Protein AF-A0A7Y0S115-F1 (afdb_monomer_lite)

Structure (mmCIF, N/CA/C/O backbone):
data_AF-A0A7Y0S115-F1
#
_entry.id   AF-A0A7Y0S115-F1
#
loop_
_atom_site.group_PDB
_atom_site.id
_atom_site.type_symbol
_atom_site.label_atom_id
_atom_site.label_alt_id
_atom_site.label_comp_id
_atom_site.label_asym_id
_atom_site.label_entity_id
_atom_site.label_seq_id
_atom_site.pdbx_PDB_ins_code
_atom_site.Cartn_x
_atom_site.Cartn_y
_atom_site.Cartn_z
_atom_site.occupancy
_atom_site.B_iso_or_equiv
_atom_site.auth_seq_id
_atom_site.auth_comp_id
_atom_site.auth_asym_id
_atom_site.auth_atom_id
_atom_site.pdbx_PDB_model_num
ATOM 1 N N . ASP A 1 1 ? -6.504 10.968 12.636 1.00 88.38 1 ASP A N 1
ATOM 2 C CA . ASP A 1 1 ? -7.377 11.442 11.554 1.00 88.38 1 ASP A CA 1
ATOM 3 C C . ASP A 1 1 ? -6.784 10.961 10.235 1.00 88.38 1 ASP A C 1
ATOM 5 O O . ASP A 1 1 ? -5.709 11.438 9.882 1.00 88.38 1 ASP A O 1
ATOM 9 N N . PRO A 1 2 ? -7.400 9.975 9.564 1.00 90.69 2 PRO A N 1
ATOM 10 C CA . PRO A 1 2 ? -6.887 9.422 8.310 1.00 90.69 2 PRO A CA 1
ATOM 11 C C . PRO A 1 2 ? -6.926 10.420 7.137 1.00 90.69 2 PRO A C 1
ATOM 13 O O . PRO A 1 2 ? -6.244 10.200 6.139 1.00 90.69 2 PRO A O 1
ATOM 16 N N . SER A 1 3 ? -7.661 11.534 7.249 1.00 93.19 3 SER A N 1
ATOM 17 C CA . SER A 1 3 ? -7.690 12.589 6.223 1.00 93.19 3 SER A CA 1
ATOM 18 C C . SER A 1 3 ? -6.441 13.486 6.239 1.00 93.19 3 SER A C 1
ATOM 20 O O . SER A 1 3 ? -6.111 14.130 5.242 1.00 93.19 3 SER A O 1
ATOM 22 N N . SER A 1 4 ? -5.699 13.507 7.352 1.00 96.44 4 SER A N 1
ATOM 23 C CA . SER A 1 4 ? -4.463 14.277 7.476 1.00 96.44 4 SER A CA 1
ATOM 24 C C . SER A 1 4 ? -3.279 13.501 6.904 1.00 96.44 4 SER A C 1
ATOM 26 O O . SER A 1 4 ? -2.777 12.560 7.523 1.00 96.44 4 SER A O 1
ATOM 28 N N . HIS A 1 5 ? -2.787 13.938 5.742 1.00 96.38 5 HIS A N 1
ATOM 29 C CA . HIS A 1 5 ? -1.662 13.287 5.072 1.00 96.38 5 HIS A CA 1
ATOM 30 C C . HIS A 1 5 ? -0.402 13.231 5.950 1.00 96.38 5 HIS A C 1
ATOM 32 O O . HIS A 1 5 ? 0.256 12.198 6.036 1.00 96.38 5 HIS A O 1
ATOM 38 N N . SER A 1 6 ? -0.093 14.311 6.675 1.00 97.69 6 SER A N 1
ATOM 39 C CA . SER A 1 6 ? 1.067 14.340 7.573 1.00 97.69 6 SER A CA 1
ATOM 40 C C . SER A 1 6 ? 0.903 13.388 8.757 1.00 97.69 6 SER A C 1
ATOM 42 O O . SER A 1 6 ? 1.865 12.746 9.172 1.00 97.69 6 SER A O 1
ATOM 44 N N . TYR A 1 7 ? -0.313 13.258 9.297 1.00 97.62 7 TYR A N 1
ATOM 45 C CA . TYR A 1 7 ? -0.590 12.282 10.343 1.00 97.62 7 TYR A CA 1
ATOM 46 C C . TYR A 1 7 ? -0.370 10.859 9.832 1.00 97.62 7 TYR A C 1
ATOM 48 O O . TYR A 1 7 ? 0.337 10.099 10.487 1.00 97.62 7 TYR A O 1
ATOM 56 N N . VAL A 1 8 ? -0.926 10.513 8.668 1.00 97.75 8 VAL A N 1
ATOM 57 C CA . VAL A 1 8 ? -0.774 9.174 8.084 1.00 97.75 8 VAL A CA 1
ATOM 58 C C . VAL A 1 8 ? 0.697 8.873 7.795 1.00 97.75 8 VAL A C 1
ATOM 60 O O . VAL A 1 8 ? 1.178 7.857 8.292 1.00 97.75 8 VAL A O 1
ATOM 63 N N . GLN A 1 9 ? 1.438 9.773 7.131 1.00 98.00 9 GLN A N 1
ATOM 64 C CA . GLN A 1 9 ? 2.882 9.599 6.895 1.00 98.00 9 GLN A CA 1
ATOM 65 C C . GLN A 1 9 ? 3.624 9.305 8.205 1.00 98.00 9 GLN A C 1
ATOM 67 O O . GLN A 1 9 ? 4.340 8.316 8.314 1.00 98.00 9 GLN A O 1
ATOM 72 N N . ASN A 1 10 ? 3.384 10.104 9.251 1.00 98.25 10 ASN A N 1
ATOM 73 C CA . ASN A 1 10 ? 4.033 9.918 10.550 1.00 98.25 10 ASN A CA 1
ATOM 74 C C . ASN A 1 10 ? 3.710 8.571 11.218 1.00 98.25 10 ASN A C 1
ATOM 76 O O . ASN A 1 10 ? 4.479 8.120 12.065 1.00 98.25 10 ASN A O 1
ATOM 80 N N . ILE A 1 11 ? 2.567 7.946 10.911 1.00 97.94 11 ILE A N 1
ATOM 81 C CA . ILE A 1 11 ? 2.247 6.592 11.382 1.00 97.94 11 ILE A CA 1
ATOM 82 C C . ILE A 1 11 ? 3.018 5.544 10.575 1.00 97.94 11 ILE A C 1
ATOM 84 O O . ILE A 1 11 ? 3.606 4.649 11.187 1.00 97.94 11 ILE A O 1
ATOM 88 N N . LEU A 1 12 ? 3.017 5.654 9.241 1.00 97.94 12 LEU A N 1
ATOM 89 C CA . LEU A 1 12 ? 3.682 4.695 8.349 1.00 97.94 12 LEU A CA 1
ATOM 90 C C . LEU A 1 12 ? 5.203 4.667 8.572 1.00 97.94 12 LEU A C 1
ATOM 92 O O . LEU A 1 12 ? 5.812 3.600 8.538 1.00 97.94 12 LEU A O 1
ATOM 96 N N . GLU A 1 13 ? 5.793 5.818 8.895 1.00 98.38 13 GLU A N 1
ATOM 97 C CA . GLU A 1 13 ? 7.232 5.996 9.139 1.00 98.38 13 GLU A CA 1
ATOM 98 C C . GLU A 1 13 ? 7.715 5.545 10.525 1.00 98.38 13 GLU A C 1
ATOM 100 O O . GLU A 1 13 ? 8.903 5.636 10.846 1.00 98.38 13 GLU A O 1
ATOM 105 N N . ARG A 1 14 ? 6.826 5.063 11.404 1.00 98.50 14 ARG A N 1
ATOM 106 C CA . ARG A 1 14 ? 7.257 4.602 12.732 1.00 98.50 14 ARG A CA 1
ATOM 107 C C . ARG A 1 14 ? 8.223 3.413 12.601 1.00 98.50 14 ARG A C 1
ATOM 109 O O . ARG A 1 14 ? 7.989 2.540 11.764 1.00 98.50 14 ARG A O 1
ATOM 116 N N . PRO A 1 15 ? 9.235 3.290 13.487 1.00 98.19 15 PRO A N 1
ATOM 117 C CA . PRO A 1 15 ? 10.267 2.259 13.359 1.00 98.19 15 PRO A CA 1
ATOM 118 C C . PRO A 1 15 ? 9.727 0.829 13.254 1.00 98.19 15 PRO A C 1
ATOM 120 O O . PRO A 1 15 ? 10.204 0.043 12.439 1.00 98.19 15 PRO A O 1
ATOM 123 N N . THR A 1 16 ? 8.720 0.478 14.061 1.00 97.88 16 THR A N 1
ATOM 124 C CA . THR A 1 16 ? 8.164 -0.881 14.062 1.00 97.88 16 THR A CA 1
ATOM 125 C C . THR A 1 16 ? 7.418 -1.200 12.761 1.00 97.88 16 THR A C 1
ATOM 127 O O . THR A 1 16 ? 7.811 -2.174 12.126 1.00 97.88 16 THR A O 1
ATOM 130 N N . PRO A 1 17 ? 6.422 -0.413 12.294 1.00 95.25 17 PRO A N 1
ATOM 131 C CA . PRO A 1 17 ? 5.828 -0.625 10.973 1.00 95.25 17 PRO A CA 1
ATOM 132 C C . PRO A 1 17 ? 6.857 -0.665 9.835 1.00 95.25 17 PRO A C 1
ATOM 134 O O . PRO A 1 17 ? 6.872 -1.641 9.088 1.00 95.25 17 PRO A O 1
ATOM 137 N N . LYS A 1 18 ? 7.760 0.325 9.754 1.00 97.06 18 LYS A N 1
ATOM 138 C CA . LYS A 1 18 ? 8.737 0.448 8.657 1.00 97.06 18 LYS A CA 1
ATOM 139 C C . LYS A 1 18 ? 9.692 -0.746 8.544 1.00 97.06 18 LYS A C 1
ATOM 141 O O . LYS A 1 18 ? 10.089 -1.108 7.449 1.00 97.06 18 LYS A O 1
ATOM 146 N N . SER A 1 19 ? 10.039 -1.388 9.662 1.00 97.31 19 SER A N 1
ATOM 147 C CA . SER A 1 19 ? 10.931 -2.564 9.673 1.00 97.31 19 SER A CA 1
ATOM 148 C C . SER A 1 19 ? 10.214 -3.916 9.586 1.00 97.31 19 SER A C 1
ATOM 150 O O . SER A 1 19 ? 10.872 -4.941 9.418 1.00 97.31 19 SER A O 1
ATOM 152 N N . SER A 1 20 ? 8.884 -3.946 9.717 1.00 98.00 20 SER A N 1
ATOM 153 C CA . SER A 1 20 ? 8.113 -5.201 9.764 1.00 98.00 20 SER A CA 1
ATOM 154 C C . SER A 1 20 ? 7.611 -5.666 8.397 1.00 98.00 20 SER A C 1
ATOM 156 O O . SER A 1 20 ? 7.245 -6.831 8.246 1.00 98.00 20 SER A O 1
ATOM 158 N N . PHE A 1 21 ? 7.566 -4.770 7.413 1.00 97.94 21 PHE A N 1
ATOM 159 C CA . PHE A 1 21 ? 7.026 -5.025 6.080 1.00 97.94 21 PHE A CA 1
ATOM 160 C C . PHE A 1 21 ? 7.977 -4.489 5.012 1.00 97.94 21 PHE A C 1
ATOM 162 O O . PHE A 1 21 ? 8.801 -3.629 5.299 1.00 97.94 21 PHE A O 1
ATOM 169 N N . LEU A 1 22 ? 7.844 -4.988 3.780 1.00 97.31 22 LEU A N 1
ATOM 170 C CA . LEU A 1 22 ? 8.603 -4.464 2.638 1.00 97.31 22 LEU A CA 1
ATOM 171 C C . LEU A 1 22 ? 8.269 -2.989 2.368 1.00 97.31 22 LEU A C 1
ATOM 173 O O . LEU A 1 22 ? 9.170 -2.199 2.134 1.00 97.31 22 LEU A O 1
ATOM 177 N N . ALA A 1 23 ? 6.980 -2.651 2.419 1.00 97.94 23 ALA A N 1
ATOM 178 C CA . ALA A 1 23 ? 6.441 -1.301 2.315 1.00 97.94 23 ALA A CA 1
ATOM 179 C C . ALA A 1 23 ? 5.033 -1.278 2.929 1.00 97.94 23 ALA A C 1
ATOM 181 O O . ALA A 1 23 ? 4.372 -2.318 3.046 1.00 97.94 23 ALA A O 1
ATOM 182 N N . ILE A 1 24 ? 4.555 -0.095 3.301 1.00 98.25 24 ILE A N 1
ATOM 183 C CA . ILE A 1 24 ? 3.193 0.163 3.763 1.00 98.25 24 ILE A CA 1
ATOM 184 C C . ILE A 1 24 ? 2.673 1.382 3.015 1.00 98.25 24 ILE A C 1
ATOM 186 O O . ILE A 1 24 ? 3.341 2.406 2.965 1.00 98.25 24 ILE A O 1
ATOM 190 N N . GLY A 1 25 ? 1.459 1.281 2.475 1.00 97.88 25 GLY A N 1
ATOM 191 C CA . GLY A 1 25 ? 0.804 2.373 1.768 1.00 97.88 25 GLY A CA 1
ATOM 192 C C . GLY A 1 25 ? -0.636 2.589 2.216 1.00 97.88 25 GLY A C 1
ATOM 193 O O . GLY A 1 25 ? -1.310 1.675 2.691 1.00 97.88 25 GLY A O 1
ATOM 194 N N . PHE A 1 26 ? -1.116 3.810 2.026 1.00 98.31 26 PHE A N 1
ATOM 195 C CA . PHE A 1 26 ? -2.488 4.239 2.234 1.00 98.31 26 PHE A CA 1
ATOM 196 C C . PHE A 1 26 ? -2.982 4.919 0.957 1.00 98.31 26 PHE A C 1
ATOM 198 O O . PHE A 1 26 ? -2.466 5.966 0.574 1.00 98.31 26 PHE A O 1
ATOM 205 N N . GLY A 1 27 ? -3.984 4.333 0.300 1.00 98.06 27 GLY A N 1
ATOM 206 C CA . GLY A 1 27 ? -4.636 4.926 -0.869 1.00 98.06 27 GLY A CA 1
ATOM 207 C C . GLY A 1 27 ? -5.916 5.670 -0.495 1.00 98.06 27 GLY A C 1
ATOM 208 O O . GLY A 1 27 ? -6.737 5.150 0.259 1.00 98.06 27 GLY A O 1
ATOM 209 N N . TYR A 1 28 ? -6.123 6.851 -1.070 1.00 97.56 28 TYR A N 1
ATOM 210 C CA . TYR A 1 28 ? -7.341 7.640 -0.903 1.00 97.56 28 TYR A CA 1
ATOM 211 C C . TYR A 1 28 ? -8.325 7.372 -2.046 1.00 97.56 28 TYR A C 1
ATOM 213 O O . TYR A 1 28 ? -8.031 7.606 -3.218 1.00 97.56 28 TYR A O 1
ATOM 221 N N . GLU A 1 29 ? -9.537 6.927 -1.709 1.00 96.81 29 GLU A N 1
ATOM 222 C CA . GLU A 1 29 ? -10.612 6.682 -2.683 1.00 96.81 29 GLU A CA 1
ATOM 223 C C . GLU A 1 29 ? -10.981 7.948 -3.479 1.00 96.81 29 GLU A C 1
ATOM 225 O O . GLU A 1 29 ? -11.192 7.893 -4.693 1.00 96.81 29 GLU A O 1
ATOM 230 N N . SER A 1 30 ? -11.043 9.092 -2.791 1.00 95.75 30 SER A N 1
ATOM 231 C CA . SER A 1 30 ? -11.594 10.348 -3.311 1.00 95.75 30 SER A CA 1
ATOM 232 C C . SER A 1 30 ? -10.811 10.920 -4.491 1.00 95.75 30 SER A C 1
ATOM 234 O O . SER A 1 30 ? -11.407 11.475 -5.411 1.00 95.75 30 SER A O 1
ATOM 236 N N . ASN A 1 31 ? -9.486 10.789 -4.475 1.00 95.19 31 ASN A N 1
ATOM 237 C CA . ASN A 1 31 ? -8.599 11.429 -5.446 1.00 95.19 31 ASN A CA 1
ATOM 238 C C . ASN A 1 31 ? -7.513 10.497 -6.006 1.00 95.19 31 ASN A C 1
ATOM 240 O O . ASN A 1 31 ? -6.768 10.923 -6.881 1.00 95.19 31 ASN A O 1
ATOM 244 N N . GLY A 1 32 ? -7.420 9.248 -5.539 1.00 96.31 32 GLY A N 1
ATOM 245 C CA . GLY A 1 32 ? -6.368 8.322 -5.959 1.00 96.31 32 GLY A CA 1
ATOM 246 C C . GLY A 1 32 ? -4.977 8.689 -5.435 1.00 96.31 32 GLY A C 1
ATOM 247 O O . GLY A 1 32 ? -3.993 8.140 -5.913 1.00 96.31 32 GLY A O 1
ATOM 248 N N . PHE A 1 33 ? -4.865 9.600 -4.465 1.00 96.44 33 PHE A N 1
ATOM 249 C CA . PHE A 1 33 ? -3.584 9.904 -3.835 1.00 96.44 33 PHE A CA 1
ATOM 250 C C . PHE A 1 33 ? -3.099 8.714 -3.000 1.00 96.44 33 PHE A C 1
ATOM 252 O O . PHE A 1 33 ? -3.911 7.952 -2.463 1.00 96.44 33 PHE A O 1
ATOM 259 N N . VAL A 1 34 ? -1.783 8.559 -2.866 1.00 97.81 34 VAL A N 1
ATOM 260 C CA . VAL A 1 34 ? -1.169 7.525 -2.031 1.00 97.81 34 VAL A CA 1
ATOM 261 C C . VAL A 1 34 ? -0.115 8.138 -1.118 1.00 97.81 34 VAL A C 1
ATOM 263 O O . VAL A 1 34 ? 0.652 8.999 -1.533 1.00 97.81 34 VAL A O 1
ATOM 266 N N . ILE A 1 35 ? -0.106 7.690 0.133 1.00 97.88 35 ILE A N 1
ATOM 267 C CA . ILE A 1 35 ? 0.970 7.916 1.102 1.00 97.88 35 ILE A CA 1
ATOM 268 C C . ILE A 1 35 ? 1.621 6.568 1.338 1.00 97.88 35 ILE A C 1
ATOM 270 O O . ILE A 1 35 ? 0.908 5.578 1.494 1.00 97.88 35 ILE A O 1
ATOM 274 N N . GLU A 1 36 ? 2.938 6.509 1.373 1.00 97.81 36 GLU A N 1
ATOM 275 C CA . GLU A 1 36 ? 3.685 5.263 1.483 1.00 97.81 36 GLU A CA 1
ATOM 276 C C . GLU A 1 36 ? 4.997 5.484 2.266 1.00 97.81 36 GLU A C 1
ATOM 278 O O . GLU A 1 36 ? 5.190 6.571 2.815 1.00 97.81 36 GLU A O 1
ATOM 283 N N . ASN A 1 37 ? 5.813 4.442 2.455 1.00 97.69 37 ASN A N 1
ATOM 284 C CA . ASN A 1 37 ? 7.033 4.503 3.277 1.00 97.69 37 ASN A CA 1
ATOM 285 C C . ASN A 1 37 ? 8.241 3.738 2.692 1.00 97.69 37 ASN A C 1
ATOM 287 O O . ASN A 1 37 ? 9.160 3.383 3.439 1.00 97.69 37 ASN A O 1
ATOM 291 N N . ASP A 1 38 ? 8.224 3.438 1.393 1.00 97.44 38 ASP A N 1
ATOM 292 C CA . ASP A 1 38 ? 9.341 2.852 0.657 1.00 97.44 38 ASP A CA 1
ATOM 293 C C . ASP A 1 38 ? 10.270 3.968 0.161 1.00 97.44 38 ASP A C 1
ATOM 295 O O . ASP A 1 38 ? 10.008 4.635 -0.834 1.00 97.44 38 ASP A O 1
ATOM 299 N N . ASP A 1 39 ? 11.415 4.137 0.830 1.00 95.94 39 ASP A N 1
ATOM 300 C CA . ASP A 1 39 ? 12.399 5.184 0.509 1.00 95.94 39 ASP A CA 1
ATOM 301 C C . ASP A 1 39 ? 12.934 5.110 -0.942 1.00 95.94 39 ASP A C 1
ATOM 303 O O . ASP A 1 39 ? 13.558 6.057 -1.426 1.00 95.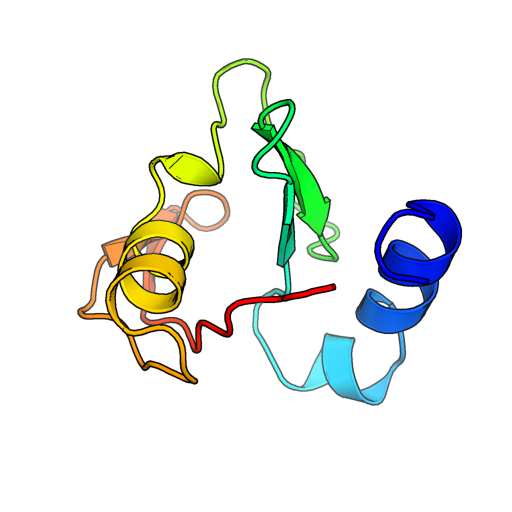94 39 ASP A O 1
ATOM 307 N N . GLY A 1 40 ? 12.768 3.966 -1.619 1.00 95.56 40 GLY A N 1
ATOM 308 C CA . GLY A 1 40 ? 13.213 3.737 -2.992 1.00 95.56 40 GLY A CA 1
ATOM 309 C C . GLY A 1 40 ? 12.136 3.946 -4.054 1.00 95.56 40 GLY A C 1
ATOM 310 O O . GLY A 1 40 ? 12.425 3.741 -5.239 1.00 95.56 40 GLY A O 1
ATOM 311 N N . TRP A 1 41 ? 10.914 4.315 -3.667 1.00 96.50 41 TRP A N 1
ATOM 312 C CA . TRP A 1 41 ? 9.784 4.376 -4.578 1.00 96.50 41 TRP A CA 1
ATOM 313 C C . TRP A 1 41 ? 8.933 5.622 -4.378 1.00 96.50 41 TRP A C 1
ATOM 315 O O . TRP A 1 41 ? 8.462 5.915 -3.294 1.00 96.50 41 TRP A O 1
ATOM 325 N N . ASP A 1 42 ? 8.645 6.294 -5.488 1.00 93.88 42 ASP A N 1
ATOM 326 C CA . ASP A 1 42 ? 7.630 7.333 -5.548 1.00 93.88 42 ASP A CA 1
ATOM 327 C C . ASP A 1 42 ? 6.530 6.905 -6.519 1.00 93.88 42 ASP A C 1
ATOM 329 O O . ASP A 1 42 ? 6.783 6.361 -7.606 1.00 93.88 42 ASP A O 1
ATOM 333 N N . ALA A 1 43 ? 5.284 7.196 -6.157 1.00 93.88 43 ALA A N 1
ATOM 334 C CA . ALA A 1 43 ? 4.152 6.986 -7.042 1.00 93.88 43 ALA A CA 1
ATOM 335 C C . ALA A 1 43 ? 4.251 7.915 -8.264 1.00 93.88 43 ALA A C 1
ATOM 337 O O . ALA A 1 43 ? 4.085 9.131 -8.172 1.00 93.88 43 ALA A O 1
ATOM 338 N N . GLY A 1 44 ? 4.509 7.325 -9.433 1.00 92.19 44 GLY A N 1
ATOM 339 C CA . GLY A 1 44 ? 4.461 8.041 -10.706 1.00 92.19 44 GLY A CA 1
ATOM 340 C C . GLY A 1 44 ? 3.051 8.558 -11.037 1.00 92.19 44 GLY A C 1
ATOM 341 O O . GLY A 1 44 ? 2.070 8.098 -10.452 1.00 92.19 44 GLY A O 1
ATOM 342 N N . PRO A 1 45 ? 2.917 9.465 -12.022 1.00 93.19 45 PRO A N 1
ATOM 343 C CA . PRO A 1 45 ? 1.642 10.115 -12.353 1.00 93.19 45 PRO A CA 1
ATOM 344 C C . PRO A 1 45 ? 0.531 9.143 -12.785 1.00 93.19 45 PRO A C 1
ATOM 346 O O . PRO A 1 45 ? -0.645 9.462 -12.637 1.00 93.19 45 PRO A O 1
ATOM 349 N N . ASP A 1 46 ? 0.896 7.960 -13.285 1.00 93.75 46 ASP A N 1
ATOM 350 C CA . ASP A 1 46 ? -0.045 6.928 -13.735 1.00 93.75 46 ASP A CA 1
ATOM 351 C C . ASP A 1 46 ? -0.390 5.901 -12.640 1.00 93.75 46 ASP A C 1
ATOM 353 O O . ASP A 1 46 ? -1.128 4.943 -12.883 1.00 93.75 46 ASP A O 1
ATOM 357 N N . TYR A 1 47 ? 0.168 6.044 -11.434 1.00 97.44 47 TYR A N 1
ATOM 358 C CA . TYR A 1 47 ? -0.121 5.131 -10.337 1.00 97.44 47 TYR A CA 1
ATOM 359 C C . TYR A 1 47 ? -1.474 5.461 -9.702 1.00 97.44 47 TYR A C 1
ATOM 361 O O . TYR A 1 47 ? -1.626 6.475 -9.027 1.00 97.44 47 TYR A O 1
ATOM 369 N N . ASP A 1 48 ? -2.447 4.561 -9.864 1.00 98.25 48 ASP A N 1
ATOM 370 C CA . ASP A 1 48 ? -3.734 4.637 -9.172 1.00 98.25 48 ASP A CA 1
ATOM 371 C C . ASP A 1 48 ? -3.836 3.524 -8.109 1.00 98.25 48 ASP A C 1
ATOM 373 O O . ASP A 1 48 ? -3.985 2.347 -8.471 1.00 98.25 48 ASP A O 1
ATOM 377 N N . PRO A 1 49 ? -3.795 3.848 -6.798 1.00 98.38 49 PRO A N 1
ATOM 378 C CA . PRO A 1 49 ? -3.925 2.860 -5.731 1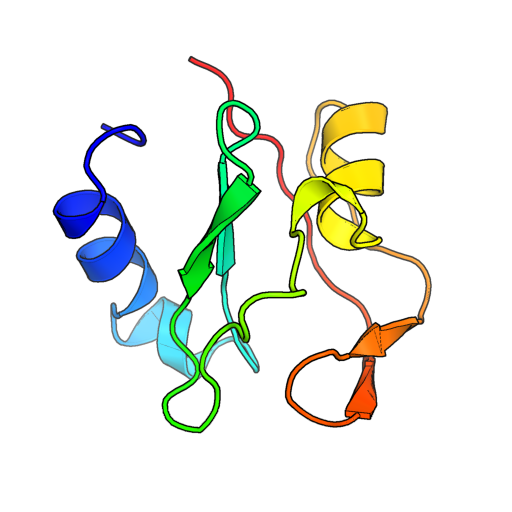.00 98.38 49 PRO A CA 1
ATOM 379 C C . PRO A 1 49 ? -5.262 2.110 -5.793 1.00 98.38 49 PRO A C 1
ATOM 381 O O . PRO A 1 49 ? -5.316 0.941 -5.421 1.00 98.38 49 PRO A O 1
ATOM 384 N N . ARG A 1 50 ? -6.331 2.722 -6.324 1.00 98.56 50 ARG A N 1
ATOM 385 C CA . ARG A 1 50 ? -7.687 2.139 -6.364 1.00 98.56 50 ARG A CA 1
ATOM 386 C C . ARG A 1 50 ? -7.807 0.978 -7.345 1.00 98.56 50 ARG A C 1
ATOM 388 O O . ARG A 1 50 ? -8.739 0.184 -7.251 1.00 98.56 50 ARG A O 1
ATOM 395 N N . GLN A 1 51 ? -6.858 0.869 -8.271 1.00 98.38 51 GLN A N 1
ATOM 396 C CA . GLN A 1 51 ? -6.769 -0.227 -9.235 1.00 98.38 51 GLN A CA 1
ATOM 397 C C . GLN A 1 51 ? -5.860 -1.363 -8.747 1.00 98.38 51 GLN A C 1
ATOM 399 O O . GLN A 1 51 ? -5.694 -2.370 -9.437 1.00 98.38 51 GLN A O 1
ATOM 404 N N . ARG A 1 52 ? -5.230 -1.218 -7.575 1.00 98.56 52 ARG A N 1
ATOM 405 C CA . ARG A 1 52 ? -4.269 -2.201 -7.073 1.00 98.56 52 ARG A CA 1
ATOM 406 C C . ARG A 1 52 ? -4.983 -3.353 -6.360 1.00 98.56 52 ARG A C 1
ATOM 408 O O . ARG A 1 52 ? -5.977 -3.114 -5.667 1.00 98.56 52 ARG A O 1
ATOM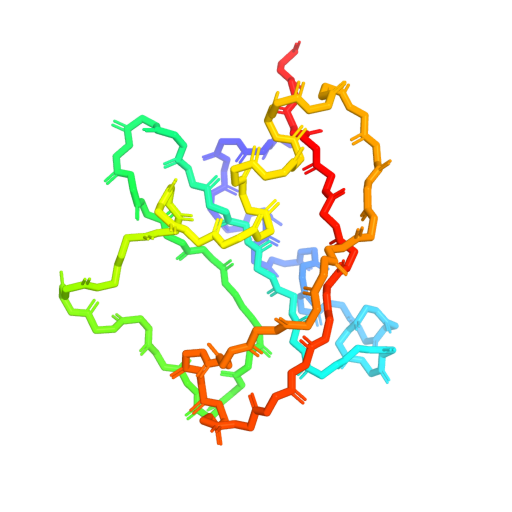 415 N N . PRO A 1 53 ? -4.462 -4.594 -6.457 1.00 98.62 53 PRO A N 1
ATOM 416 C CA . PRO A 1 53 ? -5.106 -5.766 -5.860 1.00 98.62 53 PRO A CA 1
ATOM 417 C C . PRO A 1 53 ? -5.402 -5.623 -4.364 1.00 98.62 53 PRO A C 1
ATOM 419 O O . PRO A 1 53 ? -6.489 -5.989 -3.924 1.00 98.62 53 PRO A O 1
ATOM 422 N N . TRP A 1 54 ? -4.486 -5.031 -3.589 1.00 98.69 54 TRP A N 1
ATOM 423 C CA . TRP A 1 54 ? -4.670 -4.802 -2.152 1.00 98.69 54 TRP A CA 1
ATOM 424 C C . TRP A 1 54 ? -5.839 -3.860 -1.841 1.00 98.69 54 TRP A C 1
ATOM 426 O O . TRP A 1 54 ? -6.594 -4.119 -0.905 1.00 98.69 54 TRP A O 1
ATOM 436 N N . PHE A 1 55 ? -6.034 -2.813 -2.647 1.00 98.69 55 PHE A N 1
ATOM 437 C CA . PHE A 1 55 ? -7.105 -1.840 -2.452 1.00 98.69 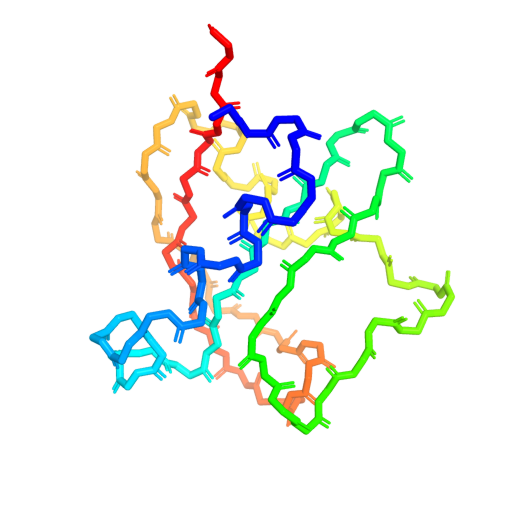55 PHE A CA 1
ATOM 438 C C . PHE A 1 55 ? -8.456 -2.457 -2.806 1.00 98.69 55 PHE A C 1
ATOM 440 O O . PHE A 1 55 ? -9.395 -2.417 -2.010 1.00 98.69 55 PHE A O 1
ATOM 447 N N . ILE A 1 56 ? -8.539 -3.081 -3.987 1.00 98.69 56 ILE A N 1
ATOM 448 C CA . ILE A 1 56 ? -9.760 -3.726 -4.483 1.00 98.69 56 ILE A CA 1
ATOM 449 C C . ILE A 1 56 ? -10.202 -4.829 -3.518 1.00 98.69 56 ILE A C 1
ATOM 451 O O . ILE A 1 56 ? -11.372 -4.877 -3.137 1.00 98.69 56 ILE A O 1
ATOM 455 N N . ALA A 1 57 ? -9.273 -5.683 -3.078 1.00 98.62 57 ALA A N 1
ATOM 456 C CA . ALA A 1 57 ? -9.580 -6.782 -2.171 1.00 98.62 57 ALA A CA 1
ATOM 457 C C . ALA A 1 57 ? -10.059 -6.276 -0.801 1.00 98.62 57 ALA A C 1
ATOM 459 O O . ALA A 1 57 ? -11.086 -6.740 -0.306 1.00 98.62 57 ALA A O 1
ATOM 460 N N . ALA A 1 58 ? -9.362 -5.302 -0.204 1.00 98.56 58 ALA A N 1
ATOM 461 C CA . ALA A 1 58 ? -9.734 -4.749 1.098 1.00 98.56 58 ALA A CA 1
ATOM 462 C C . ALA A 1 58 ? -11.101 -4.051 1.050 1.00 98.56 58 ALA A C 1
ATOM 464 O O . ALA A 1 58 ? -11.949 -4.276 1.915 1.00 98.56 58 ALA A O 1
ATOM 465 N N . LYS A 1 59 ? -11.351 -3.256 0.001 1.00 97.88 59 LYS A N 1
ATOM 466 C CA . LYS A 1 59 ? -12.636 -2.581 -0.218 1.00 97.88 59 LYS A CA 1
ATOM 467 C C . LYS A 1 59 ? -13.769 -3.576 -0.450 1.00 97.88 59 LYS A C 1
ATOM 469 O O . LYS A 1 59 ? -14.820 -3.444 0.169 1.00 97.88 59 LYS A O 1
ATOM 474 N N . SER A 1 60 ? -13.555 -4.576 -1.307 1.00 97.88 60 SER A N 1
ATOM 475 C CA . SER A 1 60 ? -14.565 -5.595 -1.613 1.00 97.88 60 SER A CA 1
ATOM 476 C C . SER A 1 60 ? -14.896 -6.462 -0.403 1.00 97.88 60 SER A C 1
ATOM 478 O O . SER A 1 60 ? -16.054 -6.833 -0.231 1.00 97.88 60 SER A O 1
ATOM 480 N N . LYS A 1 61 ? -13.899 -6.811 0.420 1.00 98.12 61 LYS A N 1
ATOM 481 C CA . LYS A 1 61 ? -14.119 -7.607 1.631 1.00 98.12 61 LYS A CA 1
ATOM 482 C C . LYS A 1 61 ? -14.755 -6.780 2.748 1.00 98.12 61 LYS A C 1
ATOM 484 O O . LYS A 1 61 ? -15.533 -7.311 3.533 1.00 98.12 61 LYS A O 1
ATOM 489 N N . GLY A 1 62 ? -14.418 -5.493 2.839 1.00 97.81 62 GLY A N 1
ATOM 490 C CA . GLY A 1 62 ? -14.883 -4.622 3.917 1.00 97.81 62 GLY A CA 1
ATOM 491 C C . GLY A 1 62 ? -14.272 -4.944 5.289 1.00 97.81 62 GLY A C 1
ATOM 492 O O . GLY A 1 62 ? -14.750 -4.397 6.286 1.00 97.81 62 GLY A O 1
ATOM 493 N N . ASP A 1 63 ? -13.219 -5.771 5.314 1.00 97.94 63 ASP A N 1
ATOM 494 C CA . ASP A 1 63 ? -12.427 -6.203 6.471 1.00 97.94 63 ASP A CA 1
ATOM 495 C C . ASP A 1 63 ? -10.988 -6.568 6.023 1.00 97.94 63 ASP A C 1
ATOM 497 O O . ASP A 1 63 ? -10.696 -6.571 4.824 1.00 97.94 63 ASP A O 1
ATOM 501 N N . LEU A 1 64 ? -10.090 -6.890 6.960 1.00 98.44 64 LEU A N 1
ATOM 502 C CA . LEU A 1 64 ? -8.712 -7.314 6.691 1.00 98.44 64 LEU A CA 1
ATOM 503 C C . LEU A 1 64 ? -8.662 -8.505 5.725 1.00 98.44 64 LEU A C 1
ATOM 505 O O . LEU A 1 64 ? -9.339 -9.518 5.916 1.00 98.44 64 LEU A O 1
ATOM 509 N N . VAL A 1 65 ? -7.807 -8.422 4.708 1.00 98.69 65 VAL A N 1
ATOM 510 C CA . VAL A 1 65 ? -7.612 -9.448 3.677 1.00 98.69 65 VAL A CA 1
ATOM 511 C C . VAL A 1 65 ? -6.128 -9.705 3.428 1.00 98.69 65 VAL A C 1
ATOM 513 O O . VAL A 1 65 ? -5.301 -8.821 3.624 1.00 98.69 65 VAL A O 1
ATOM 516 N N . VAL A 1 66 ? -5.798 -10.908 2.961 1.00 98.75 66 VAL A N 1
ATOM 517 C CA . VAL A 1 66 ? -4.514 -11.208 2.317 1.00 98.75 66 VAL A CA 1
ATOM 518 C C . VAL A 1 66 ? -4.799 -11.409 0.834 1.00 98.75 66 VAL A C 1
ATOM 520 O O . VAL A 1 66 ? -5.726 -12.144 0.496 1.00 98.75 66 VAL A O 1
ATOM 523 N N . THR A 1 67 ? -4.070 -10.719 -0.039 1.00 98.81 67 THR A N 1
ATOM 524 C CA . THR A 1 67 ? -4.285 -10.803 -1.491 1.00 98.81 67 THR A CA 1
ATOM 525 C C . THR A 1 67 ? -3.774 -12.120 -2.069 1.00 98.81 67 THR A C 1
ATOM 527 O O . THR A 1 67 ? -2.867 -12.743 -1.515 1.00 98.81 67 THR A O 1
ATOM 530 N N . ASP A 1 68 ? -4.265 -12.472 -3.257 1.00 98.50 68 ASP A N 1
ATOM 531 C CA . ASP A 1 68 ? -3.531 -13.373 -4.145 1.00 98.50 68 ASP A CA 1
ATOM 532 C C . ASP A 1 68 ? -2.179 -12.748 -4.558 1.00 98.50 68 ASP A C 1
ATOM 534 O O . ASP A 1 68 ? -2.009 -11.522 -4.457 1.00 98.50 68 ASP A O 1
ATOM 538 N N . PRO A 1 69 ? -1.204 -13.553 -5.024 1.00 98.69 69 PRO A N 1
ATOM 539 C CA . PRO A 1 69 ? 0.064 -13.037 -5.526 1.00 98.69 69 PRO A CA 1
ATOM 540 C C . PRO A 1 69 ? -0.111 -12.107 -6.736 1.00 98.69 69 PRO A C 1
ATOM 542 O O . PRO A 1 69 ? -0.854 -12.421 -7.666 1.00 98.69 69 PRO A O 1
ATOM 545 N N . TYR A 1 70 ? 0.608 -10.985 -6.764 1.00 98.56 70 TYR A N 1
ATOM 546 C CA . TYR A 1 70 ? 0.581 -10.025 -7.874 1.00 98.56 70 TYR A CA 1
ATOM 547 C C . TYR A 1 70 ? 1.932 -9.319 -8.056 1.00 98.56 70 TYR A C 1
ATOM 549 O O . TYR A 1 70 ? 2.777 -9.339 -7.164 1.00 98.56 70 TYR A O 1
ATOM 557 N N . VAL A 1 71 ? 2.141 -8.685 -9.216 1.00 98.25 71 VAL A N 1
ATOM 558 C CA . VAL A 1 71 ? 3.370 -7.924 -9.500 1.00 98.25 71 VAL A CA 1
ATOM 559 C C . VAL A 1 71 ? 3.326 -6.559 -8.817 1.00 98.25 71 VAL A C 1
ATOM 561 O O . VAL A 1 71 ? 2.472 -5.711 -9.111 1.00 98.25 71 VAL A O 1
ATOM 564 N N . ASP A 1 72 ? 4.277 -6.351 -7.918 1.00 97.62 72 ASP A N 1
ATOM 565 C CA . ASP A 1 72 ? 4.439 -5.123 -7.163 1.00 97.62 72 ASP A CA 1
ATOM 566 C C . ASP A 1 72 ? 4.801 -3.921 -8.051 1.00 97.62 72 ASP A C 1
ATOM 568 O O . ASP A 1 72 ? 5.512 -4.037 -9.053 1.00 97.62 72 ASP A O 1
ATOM 572 N N . ALA A 1 73 ? 4.298 -2.743 -7.678 1.00 94.94 73 ALA A N 1
ATOM 573 C CA . ALA A 1 73 ? 4.542 -1.516 -8.428 1.00 94.94 73 ALA A CA 1
ATOM 574 C C . ALA A 1 73 ? 5.943 -0.946 -8.178 1.00 94.94 73 ALA A C 1
ATOM 576 O O . ALA A 1 73 ? 6.529 -0.433 -9.135 1.00 94.94 73 ALA A O 1
ATOM 577 N N . SER A 1 74 ? 6.462 -1.079 -6.953 1.00 94.12 74 SER A N 1
ATOM 578 C CA . SER A 1 74 ? 7.805 -0.633 -6.570 1.00 94.12 74 SER A CA 1
ATOM 579 C C . SER A 1 74 ? 8.863 -1.607 -7.095 1.00 94.12 74 SER A C 1
ATOM 581 O O . SER A 1 74 ? 9.544 -1.339 -8.086 1.00 94.12 74 SER A O 1
ATOM 583 N N . SER A 1 75 ? 8.912 -2.807 -6.518 1.00 94.19 75 SER A N 1
ATOM 584 C CA . SER A 1 75 ? 9.996 -3.776 -6.704 1.00 94.19 75 SER A CA 1
ATOM 585 C C . SER A 1 75 ? 9.937 -4.582 -8.004 1.00 94.19 75 SER A C 1
ATOM 587 O O . SER A 1 75 ? 10.914 -5.238 -8.359 1.00 94.19 75 SER A O 1
ATOM 589 N N . LYS A 1 76 ? 8.790 -4.585 -8.701 1.00 95.44 76 LYS A N 1
ATOM 590 C CA . LYS A 1 76 ? 8.487 -5.445 -9.869 1.00 95.44 76 LYS A CA 1
ATOM 591 C C . LYS A 1 76 ? 8.526 -6.954 -9.594 1.00 95.44 76 LYS A C 1
ATOM 593 O O . LYS A 1 76 ? 8.414 -7.748 -10.528 1.00 95.44 76 LYS A O 1
ATOM 598 N N . ASN A 1 77 ? 8.623 -7.360 -8.331 1.00 98.00 77 ASN A N 1
ATOM 599 C CA . ASN A 1 77 ? 8.567 -8.758 -7.922 1.00 98.00 77 ASN A CA 1
ATOM 600 C C . ASN A 1 77 ? 7.125 -9.202 -7.662 1.00 98.00 77 ASN A C 1
ATOM 602 O O . ASN 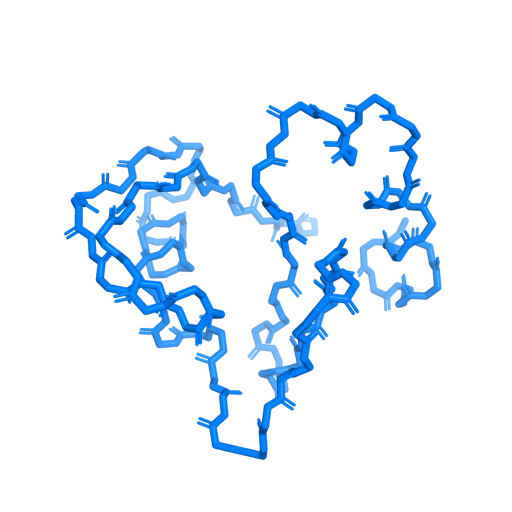A 1 77 ? 6.229 -8.384 -7.453 1.00 98.00 77 ASN A O 1
ATOM 606 N N . VAL A 1 78 ? 6.897 -10.516 -7.652 1.00 98.56 78 VAL A N 1
ATOM 607 C CA . VAL A 1 78 ? 5.616 -11.080 -7.211 1.00 98.56 78 VAL A CA 1
ATOM 608 C C . VAL A 1 78 ? 5.565 -11.067 -5.686 1.00 98.56 78 VAL A C 1
ATOM 610 O O . VAL A 1 78 ? 6.429 -11.656 -5.037 1.00 98.56 78 VAL A O 1
ATOM 613 N N . ILE A 1 79 ? 4.544 -10.423 -5.123 1.00 98.62 79 ILE A N 1
ATOM 614 C CA . ILE A 1 79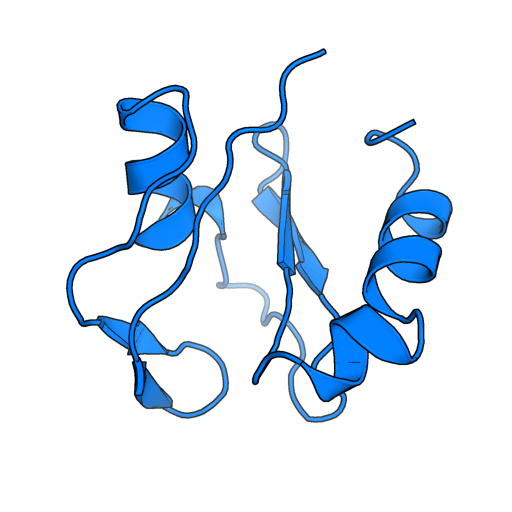 ? 4.315 -10.324 -3.677 1.00 98.62 79 ILE A CA 1
ATOM 615 C C . ILE A 1 79 ? 2.859 -10.643 -3.328 1.00 98.62 79 ILE A C 1
ATOM 617 O O . ILE A 1 79 ? 2.001 -10.740 -4.203 1.00 98.62 79 ILE A O 1
ATOM 621 N N . ILE A 1 80 ? 2.585 -10.748 -2.030 1.00 98.75 80 ILE A N 1
ATOM 622 C CA . ILE A 1 80 ? 1.241 -10.633 -1.455 1.00 98.75 80 ILE A CA 1
ATOM 623 C C . ILE A 1 80 ? 1.191 -9.404 -0.546 1.00 98.75 80 ILE A C 1
ATOM 625 O O . ILE A 1 80 ? 2.227 -8.935 -0.071 1.00 98.75 80 ILE A O 1
ATOM 629 N N . SER A 1 81 ? -0.009 -8.913 -0.251 1.00 98.75 81 SER A N 1
ATOM 630 C CA . SER A 1 81 ? -0.207 -7.838 0.724 1.00 98.75 81 SER A CA 1
ATOM 631 C C . SER A 1 81 ? -1.285 -8.184 1.735 1.00 98.75 81 SER A C 1
ATOM 633 O O . SER A 1 81 ? -2.253 -8.876 1.421 1.00 98.75 81 SER A O 1
ATOM 635 N N . VAL A 1 82 ? -1.137 -7.635 2.940 1.00 98.69 82 VAL A N 1
ATOM 636 C CA . VAL A 1 82 ? -2.242 -7.494 3.889 1.00 98.69 82 VAL A CA 1
ATOM 637 C C . VAL A 1 82 ? -2.953 -6.182 3.558 1.00 98.69 82 VAL A C 1
ATOM 639 O O . VAL A 1 82 ? -2.343 -5.121 3.630 1.00 98.69 82 VAL A O 1
ATOM 642 N N . GLY A 1 83 ? -4.223 -6.247 3.165 1.00 98.62 83 GLY A N 1
ATOM 643 C CA . GLY A 1 83 ? -5.053 -5.076 2.887 1.00 98.62 83 GLY A CA 1
ATOM 644 C C . GLY A 1 83 ? -6.087 -4.864 3.988 1.00 98.62 83 GLY A C 1
ATOM 645 O O . GLY A 1 83 ? -6.725 -5.819 4.428 1.00 98.62 83 GLY A O 1
ATOM 646 N N . THR A 1 84 ? -6.290 -3.622 4.420 1.00 98.31 84 THR A N 1
ATOM 647 C CA . THR A 1 84 ? -7.327 -3.252 5.392 1.00 98.31 84 THR A CA 1
ATOM 648 C C . THR A 1 84 ? -8.125 -2.058 4.871 1.00 98.31 84 THR A C 1
ATOM 650 O O . THR A 1 84 ? -7.534 -1.067 4.440 1.00 98.31 84 THR A O 1
ATOM 653 N N . PRO A 1 85 ? -9.467 -2.115 4.867 1.00 97.81 85 PRO A N 1
ATOM 654 C CA . PRO A 1 85 ? -10.256 -0.948 4.517 1.00 97.81 85 PRO A CA 1
ATOM 655 C C . PRO A 1 85 ? -10.233 0.044 5.676 1.00 97.81 85 PRO A C 1
ATOM 657 O O . PRO A 1 85 ? -10.354 -0.339 6.841 1.00 97.81 85 PRO A O 1
ATOM 660 N N . VAL A 1 86 ? -10.141 1.327 5.347 1.00 96.62 86 VAL A N 1
ATOM 661 C CA . VAL A 1 86 ? -10.272 2.413 6.316 1.00 96.62 86 VAL A CA 1
ATOM 662 C C . VAL A 1 86 ? -11.633 3.057 6.104 1.00 96.62 86 VAL A C 1
ATOM 664 O O . VAL A 1 86 ? -11.959 3.490 5.001 1.00 96.62 86 VAL A O 1
ATOM 667 N N . LYS A 1 87 ? -12.449 3.036 7.157 1.00 87.62 87 LYS A N 1
ATOM 668 C CA . LYS A 1 87 ? -13.785 3.634 7.206 1.00 87.62 87 LYS A CA 1
ATOM 669 C C . LYS A 1 87 ? -13.719 4.833 8.148 1.00 87.62 87 LYS A C 1
ATOM 671 O O . LYS A 1 87 ? -12.953 4.791 9.113 1.00 87.62 87 LYS A O 1
ATOM 676 N N . GLU A 1 88 ? -14.485 5.871 7.843 1.00 66.06 88 GLU A N 1
ATOM 677 C CA . GLU A 1 88 ? -14.783 6.934 8.811 1.00 66.06 88 GLU A CA 1
ATOM 678 C C . GLU A 1 88 ? -15.724 6.429 9.910 1.00 66.06 88 GLU A C 1
ATOM 680 O O . GLU A 1 88 ? -16.586 5.568 9.603 1.00 66.06 88 GLU A O 1
#

Sequence (88 aa):
DPSSHSYVQNILERPTPKSSFLAIGFGYESNGFVIENDDGWDAGPDYDPRQRPWFIAAKSKGDLVVTDPYVDASSKNVIISVGTPVKE

Organism: Vibrio parahaemolyticus (NCBI:txid670)

Foldseek 3Di:
DVVDLVVVLVVCQDPVNLVPDCKDKDADPVPQDMHIDNPQDDQDPPDRPCPDQLNVVQVVVVAWDKGDWDQDPRPRDTDIDTHHDDDD

pLDDT: mean 96.71, std 3.94, range [66.06, 98.81]

InterPro domains:
  IPR029151 Periplasmic sensor-like domain superfamily [SSF103190] (21-87)

Secondary structure (DSSP, 8-state):
-TT-HHHHHHHHTSHHHHHHSS--EEE-TTT--EEE--TT----TT--GGGSHHHHHHHHHSS-EEPPPEE-TTT-SEE--EE-----

Radius of gyration: 12.42 Å; chains: 1; bounding box: 28×28×28 Å